Protein AF-A0A3D4CGU6-F1 (afdb_monomer_lite)

Sequence (70 aa):
MIMSSLNKIQKLRPLDMGVYTHSFDPGKQQNYIDTQYFFDKETKRFYAKVFFHKEAQGQPQIVHGGAIAA

Foldseek 3Di:
DPDDVVNVVVVFDWDDCVVVVPVDDDDPLVVQKDKTWTADPVVRDIDIDIDGHPVQDDPVVHGDVVSVVD

Structure (mmCIF, N/CA/C/O backbone):
data_AF-A0A3D4CGU6-F1
#
_entry.id   AF-A0A3D4CGU6-F1
#
loop_
_atom_site.group_PDB
_atom_site.id
_atom_site.type_symbol
_atom_site.label_atom_id
_atom_site.label_alt_id
_atom_site.label_comp_id
_atom_site.label_asym_id
_atom_site.label_entity_id
_atom_site.label_seq_id
_atom_site.pdbx_PDB_ins_code
_atom_site.Cartn_x
_atom_site.Cartn_y
_atom_site.Cartn_z
_atom_site.occupancy
_atom_site.B_iso_or_equiv
_atom_site.auth_seq_id
_atom_site.auth_comp_id
_atom_s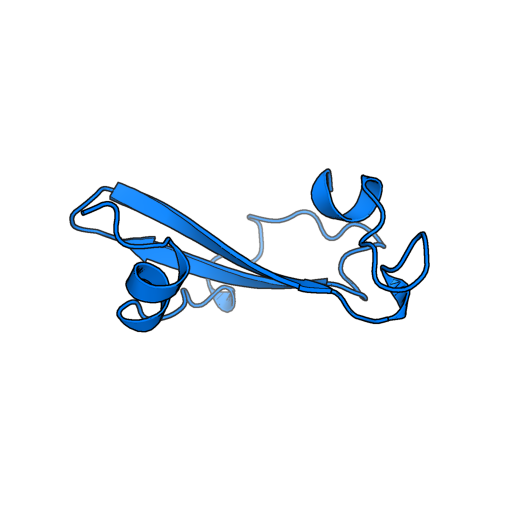ite.auth_asym_id
_atom_site.auth_atom_id
_atom_site.pdbx_PDB_model_num
ATOM 1 N N . MET A 1 1 ? 5.459 11.918 21.982 1.00 44.19 1 MET A N 1
ATOM 2 C CA . MET A 1 1 ? 6.358 11.170 21.075 1.00 44.19 1 MET A CA 1
ATOM 3 C C . MET A 1 1 ? 5.586 10.881 19.789 1.00 44.19 1 MET A C 1
ATOM 5 O O . MET A 1 1 ? 4.604 10.151 19.842 1.00 44.19 1 MET A O 1
ATOM 9 N N . ILE A 1 2 ? 5.917 11.534 18.668 1.00 50.00 2 ILE A N 1
ATOM 10 C CA . ILE A 1 2 ? 5.218 11.310 17.390 1.00 50.00 2 ILE A CA 1
ATOM 11 C C . ILE A 1 2 ? 5.692 9.962 16.849 1.00 50.00 2 ILE A C 1
ATOM 13 O O . ILE A 1 2 ? 6.824 9.830 16.395 1.00 50.00 2 ILE A O 1
ATOM 17 N N . MET A 1 3 ? 4.846 8.940 16.952 1.00 57.59 3 MET A N 1
ATOM 18 C CA . MET A 1 3 ? 5.121 7.641 16.345 1.00 57.59 3 MET A CA 1
ATOM 19 C C . MET A 1 3 ? 5.155 7.820 14.824 1.00 57.59 3 MET A C 1
ATOM 21 O O . MET A 1 3 ? 4.195 8.347 14.253 1.00 57.59 3 MET A O 1
ATOM 25 N N . SER A 1 4 ? 6.253 7.411 14.185 1.00 74.50 4 SER A N 1
ATOM 26 C CA . SER A 1 4 ? 6.398 7.492 12.731 1.00 74.50 4 SER A CA 1
ATOM 27 C C . SER A 1 4 ? 5.265 6.723 12.045 1.00 74.50 4 SER A C 1
ATOM 29 O O . SER A 1 4 ? 4.777 5.713 12.564 1.00 74.50 4 SER A O 1
ATOM 31 N N . SER A 1 5 ? 4.833 7.182 10.867 1.00 70.19 5 SER A N 1
ATOM 32 C CA . SER A 1 5 ? 3.812 6.482 10.074 1.00 70.19 5 SER A CA 1
ATOM 33 C C . SER A 1 5 ? 4.194 5.017 9.830 1.00 70.19 5 SER A C 1
ATOM 35 O O . SER A 1 5 ? 3.329 4.151 9.850 1.00 70.19 5 SER A O 1
ATOM 37 N N . LEU A 1 6 ? 5.494 4.724 9.726 1.00 71.56 6 LEU A N 1
ATOM 38 C CA . LEU A 1 6 ? 6.036 3.375 9.570 1.00 71.56 6 LEU A CA 1
ATOM 39 C C . LEU A 1 6 ? 5.631 2.436 10.722 1.00 71.56 6 LEU A C 1
ATOM 41 O O . LEU A 1 6 ? 5.125 1.343 10.477 1.00 71.56 6 LEU A O 1
ATOM 45 N N . ASN A 1 7 ? 5.760 2.893 11.972 1.00 77.00 7 ASN A N 1
ATOM 46 C CA . ASN A 1 7 ? 5.387 2.113 13.158 1.00 77.00 7 ASN A CA 1
ATOM 47 C C . ASN A 1 7 ? 3.871 1.904 13.274 1.00 77.00 7 ASN A C 1
ATOM 49 O O . ASN A 1 7 ? 3.423 0.937 13.888 1.00 77.00 7 ASN A O 1
ATOM 53 N N . LYS A 1 8 ? 3.071 2.823 12.717 1.00 77.75 8 LYS A N 1
ATOM 54 C CA . LYS A 1 8 ? 1.610 2.681 12.677 1.00 77.75 8 LYS A CA 1
ATOM 55 C C . LYS A 1 8 ? 1.194 1.636 11.649 1.00 77.75 8 LYS A C 1
ATOM 57 O O . LYS A 1 8 ? 0.429 0.740 11.980 1.00 77.75 8 LYS A O 1
ATOM 62 N N . ILE A 1 9 ? 1.756 1.706 10.443 1.00 82.25 9 ILE A N 1
ATOM 63 C CA . ILE A 1 9 ? 1.427 0.796 9.341 1.00 82.25 9 ILE A CA 1
ATOM 64 C C . ILE A 1 9 ? 1.805 -0.657 9.679 1.00 82.25 9 ILE A C 1
ATOM 66 O O . ILE A 1 9 ? 1.042 -1.559 9.361 1.00 82.25 9 ILE A O 1
ATOM 70 N N . GLN A 1 10 ? 2.912 -0.899 10.396 1.00 81.69 10 GLN A N 1
ATOM 71 C CA . GLN A 1 10 ? 3.319 -2.250 10.834 1.00 81.69 10 GLN A CA 1
ATOM 72 C C . GLN A 1 10 ? 2.277 -2.977 11.702 1.00 81.69 10 GLN A C 1
ATOM 74 O O . GLN A 1 10 ? 2.290 -4.203 11.771 1.00 81.69 10 GLN A O 1
ATOM 79 N N . LYS A 1 11 ? 1.392 -2.236 12.378 1.00 85.56 11 LYS A N 1
ATOM 80 C CA . LYS A 1 11 ? 0.329 -2.797 13.226 1.00 85.56 11 LYS A CA 1
ATOM 81 C C . LYS A 1 11 ? -0.996 -2.980 12.482 1.00 85.56 11 LYS A C 1
ATOM 83 O O . LYS A 1 11 ? -1.923 -3.566 13.035 1.00 85.56 11 LYS A O 1
ATOM 88 N N . LEU A 1 12 ? -1.104 -2.465 11.258 1.00 87.56 12 LEU A N 1
ATOM 89 C CA . LEU A 1 12 ? -2.313 -2.521 10.446 1.00 87.56 12 LEU A CA 1
ATOM 90 C C . LEU A 1 12 ? -2.214 -3.663 9.434 1.00 87.56 12 LEU A C 1
ATOM 92 O O . LEU A 1 12 ? -1.140 -3.981 8.927 1.00 87.56 12 LEU A O 1
ATOM 96 N N . ARG A 1 13 ? -3.359 -4.268 9.109 1.00 89.00 13 ARG A N 1
ATOM 97 C CA . ARG A 1 13 ? -3.448 -5.196 7.978 1.00 89.00 13 ARG A CA 1
ATOM 98 C C . ARG A 1 13 ? -3.671 -4.399 6.690 1.00 89.00 13 ARG A C 1
ATOM 100 O O . ARG A 1 13 ? -4.451 -3.442 6.728 1.00 89.00 13 ARG A O 1
ATOM 107 N N . PRO A 1 14 ? -3.006 -4.766 5.582 1.00 89.19 14 PRO A N 1
ATOM 108 C CA . PRO A 1 14 ? -3.259 -4.134 4.297 1.00 89.19 14 PRO A CA 1
ATOM 109 C C . PRO A 1 14 ? -4.712 -4.369 3.878 1.00 89.19 14 PRO A C 1
ATOM 111 O O . PRO A 1 14 ? -5.298 -5.412 4.177 1.00 89.19 14 PRO A O 1
ATOM 114 N N . LEU A 1 15 ? -5.289 -3.375 3.212 1.00 86.50 15 LEU A N 1
ATOM 115 C CA . LEU A 1 15 ? -6.586 -3.503 2.570 1.00 86.50 15 LEU A CA 1
ATOM 116 C C . LEU A 1 15 ? -6.469 -4.460 1.385 1.00 86.50 15 LEU A C 1
ATOM 118 O O . LEU A 1 15 ? -5.490 -4.425 0.639 1.00 86.50 15 LEU A O 1
ATOM 122 N N . ASP A 1 16 ? -7.489 -5.294 1.214 1.00 83.44 16 ASP A N 1
ATOM 123 C CA . ASP A 1 16 ? -7.649 -6.073 -0.005 1.00 83.44 16 ASP A CA 1
ATOM 124 C C . ASP A 1 16 ? -8.116 -5.132 -1.117 1.00 83.44 16 ASP A C 1
ATOM 126 O O . ASP A 1 16 ? -9.244 -4.645 -1.104 1.00 83.44 16 ASP A O 1
ATOM 130 N N . MET A 1 17 ? -7.232 -4.834 -2.065 1.00 78.00 17 MET A N 1
ATOM 131 C CA . MET A 1 17 ? -7.555 -3.943 -3.179 1.00 78.00 17 MET A CA 1
ATOM 132 C C . MET A 1 17 ? -8.394 -4.631 -4.260 1.00 78.00 17 MET A C 1
AT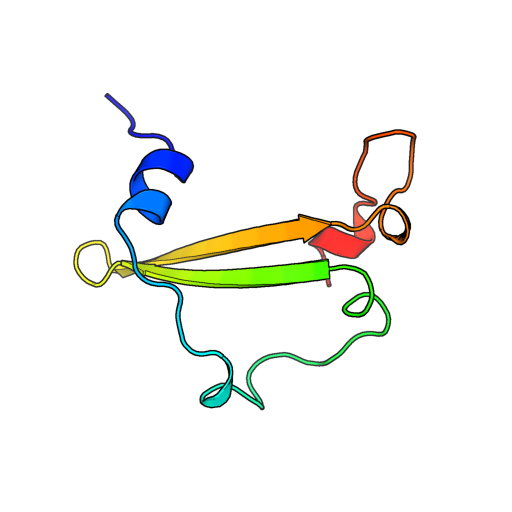OM 134 O O . MET A 1 17 ? -8.973 -3.940 -5.097 1.00 78.00 17 MET A O 1
ATOM 138 N N . GLY A 1 18 ? -8.544 -5.961 -4.206 1.00 72.19 18 GLY A N 1
ATOM 139 C CA . GLY A 1 18 ? -9.410 -6.729 -5.101 1.00 72.19 18 GLY A CA 1
ATOM 140 C C . GLY A 1 18 ? -10.899 -6.404 -4.950 1.00 72.19 18 GLY A C 1
ATOM 141 O O . GLY A 1 18 ? -11.677 -6.696 -5.852 1.00 72.19 18 GLY A O 1
ATOM 142 N N . VAL A 1 19 ? -11.302 -5.746 -3.857 1.00 74.69 19 VAL A N 1
ATOM 143 C CA . VAL A 1 19 ? -12.672 -5.229 -3.679 1.00 74.69 19 VAL A CA 1
ATOM 144 C C . VAL A 1 19 ? -12.825 -3.749 -4.069 1.00 74.69 19 VAL A C 1
ATOM 146 O O . VAL A 1 19 ? -13.936 -3.226 -4.056 1.00 74.69 19 VAL A O 1
ATOM 149 N N . TYR A 1 20 ? -11.731 -3.075 -4.446 1.00 67.25 20 TYR A N 1
ATOM 150 C CA . TYR A 1 20 ? -11.677 -1.653 -4.828 1.00 67.25 20 TYR A CA 1
ATOM 151 C C . TYR A 1 20 ? -11.215 -1.462 -6.284 1.00 67.25 20 TYR A C 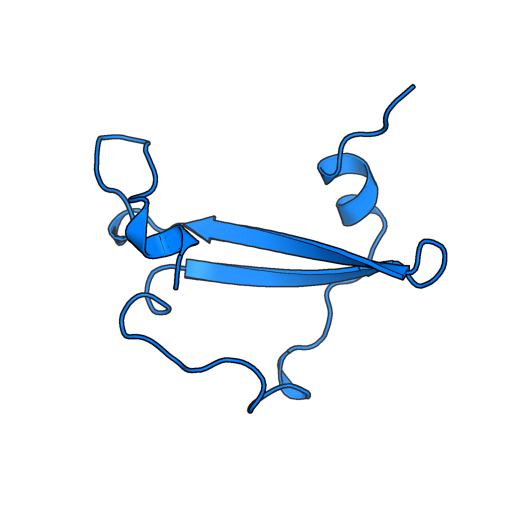1
ATOM 153 O O . TYR A 1 20 ? -10.561 -0.477 -6.628 1.00 67.25 20 TYR A O 1
ATOM 161 N N . THR A 1 21 ? -11.568 -2.405 -7.159 1.00 60.59 21 THR A N 1
ATOM 162 C CA . THR A 1 21 ? -11.095 -2.518 -8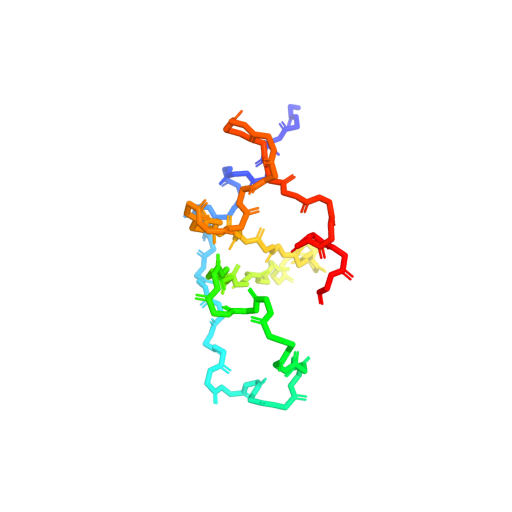.554 1.00 60.59 21 THR A CA 1
ATOM 163 C C . THR A 1 21 ? -11.389 -1.313 -9.448 1.00 60.59 21 THR A C 1
ATOM 165 O O . THR A 1 21 ? -10.777 -1.183 -10.501 1.00 60.59 21 THR A O 1
ATOM 168 N N . HIS A 1 22 ? -12.303 -0.427 -9.047 1.00 62.38 22 HIS A N 1
ATOM 169 C CA . HIS A 1 22 ? -12.672 0.785 -9.789 1.00 62.38 22 HIS A CA 1
ATOM 170 C C . HIS A 1 22 ? -12.227 2.082 -9.100 1.00 62.38 22 HIS A C 1
ATOM 172 O O . HIS A 1 22 ? -12.592 3.168 -9.539 1.00 62.38 22 HIS A O 1
ATOM 178 N N . SER A 1 23 ? -11.488 1.990 -7.992 1.00 58.94 23 SER A N 1
ATOM 179 C CA . SER A 1 23 ? -11.102 3.157 -7.190 1.00 58.94 23 SER A CA 1
ATOM 180 C C . SER A 1 23 ? -9.806 3.824 -7.654 1.00 58.94 23 SER A C 1
ATOM 182 O O . SER A 1 23 ? -9.483 4.900 -7.160 1.00 58.94 23 SER A O 1
ATOM 184 N N . PHE A 1 24 ? -9.080 3.212 -8.593 1.00 60.53 24 PHE A N 1
ATOM 185 C CA . PHE A 1 24 ? -7.799 3.707 -9.096 1.00 60.53 24 PHE A CA 1
ATOM 186 C C . PHE A 1 24 ? -7.778 3.607 -10.620 1.00 60.53 24 PHE A C 1
ATOM 188 O O . PHE A 1 24 ? -8.080 2.550 -11.170 1.00 60.53 24 PHE A O 1
ATOM 195 N N . ASP A 1 25 ? -7.446 4.710 -11.290 1.00 55.59 25 ASP A N 1
ATOM 196 C CA . ASP A 1 25 ? -7.289 4.749 -12.744 1.00 55.59 25 ASP A CA 1
ATOM 197 C C . ASP A 1 25 ? -5.888 4.227 -13.105 1.00 55.59 25 ASP A C 1
ATOM 199 O O . ASP A 1 25 ? -4.895 4.794 -12.631 1.00 55.59 25 ASP A O 1
ATOM 203 N N . PRO A 1 26 ? -5.759 3.126 -13.867 1.00 53.78 26 PRO A N 1
ATOM 204 C CA . PRO A 1 26 ? -4.464 2.575 -14.221 1.00 53.78 26 PRO A CA 1
ATOM 205 C C . PRO A 1 26 ? -3.737 3.437 -15.254 1.00 53.78 26 PRO A C 1
ATOM 207 O O . PRO A 1 26 ? -3.736 3.173 -16.457 1.00 53.78 26 PRO A O 1
ATOM 210 N N . GLY A 1 27 ? -3.044 4.468 -14.773 1.00 57.84 27 GLY A N 1
ATOM 211 C CA . GLY A 1 27 ? -2.063 5.198 -15.566 1.00 57.84 27 GLY A CA 1
ATOM 212 C C . GLY A 1 27 ? -0.867 4.308 -15.931 1.00 57.84 27 GLY A C 1
ATOM 213 O O . GLY A 1 27 ? -0.454 3.449 -15.155 1.00 57.84 27 GLY A O 1
ATOM 214 N N . LYS A 1 28 ? -0.232 4.552 -17.089 1.00 56.44 28 LYS A N 1
ATOM 215 C CA . LYS A 1 28 ? 0.941 3.788 -17.585 1.00 56.44 28 LYS A CA 1
ATOM 216 C C . LYS A 1 28 ? 2.111 3.681 -16.588 1.00 56.44 28 LYS A C 1
ATOM 218 O O . LYS A 1 28 ? 2.971 2.823 -16.761 1.00 56.44 28 LYS A O 1
ATOM 223 N N . GLN A 1 29 ? 2.160 4.547 -15.573 1.00 56.94 29 GLN A N 1
ATOM 224 C CA . GLN A 1 29 ? 3.187 4.543 -14.528 1.00 56.94 29 GLN A CA 1
ATOM 225 C C . GLN A 1 29 ? 2.934 3.515 -13.410 1.00 56.94 29 GLN A C 1
ATOM 227 O O . GLN A 1 29 ? 3.880 3.164 -12.711 1.00 56.94 29 GLN A O 1
ATOM 232 N N . GLN A 1 30 ? 1.720 2.962 -13.279 1.00 58.97 30 GLN A N 1
ATOM 233 C CA . GLN A 1 30 ? 1.411 1.936 -12.269 1.00 58.97 30 GLN A CA 1
ATOM 234 C C . GLN A 1 30 ? 2.150 0.613 -12.490 1.00 58.97 30 GLN A C 1
ATOM 236 O O . GLN A 1 30 ? 2.375 -0.114 -11.533 1.00 58.97 30 GLN A O 1
ATOM 241 N N . ASN A 1 31 ? 2.625 0.325 -13.707 1.00 62.56 31 ASN A N 1
ATOM 242 C CA . ASN A 1 31 ? 3.442 -0.870 -13.957 1.00 62.56 31 ASN A CA 1
ATOM 243 C C . ASN A 1 31 ? 4.776 -0.868 -13.191 1.00 62.56 31 ASN A C 1
ATOM 245 O O . ASN A 1 31 ? 5.440 -1.899 -13.117 1.00 62.56 31 ASN A O 1
ATOM 249 N N . TYR A 1 32 ? 5.185 0.284 -12.656 1.00 66.88 32 TYR A N 1
ATOM 250 C CA . TYR A 1 32 ? 6.465 0.468 -11.975 1.00 66.88 32 TYR A CA 1
ATOM 251 C C . TYR A 1 32 ? 6.294 0.877 -10.510 1.00 66.88 32 TYR A C 1
ATOM 253 O O . TYR A 1 32 ? 7.264 1.283 -9.864 1.00 66.88 32 TYR A O 1
ATOM 261 N N . ILE A 1 33 ? 5.070 0.780 -9.981 1.00 71.81 33 ILE A N 1
ATOM 262 C CA . ILE A 1 33 ? 4.724 1.208 -8.629 1.00 71.81 33 ILE A CA 1
ATOM 263 C C . ILE A 1 33 ? 3.777 0.186 -7.997 1.00 71.81 33 ILE A C 1
ATOM 265 O O . ILE A 1 33 ? 2.635 0.053 -8.423 1.00 71.81 33 ILE A O 1
ATOM 269 N N . ASP A 1 34 ? 4.213 -0.465 -6.919 1.00 77.06 34 ASP A N 1
ATOM 270 C 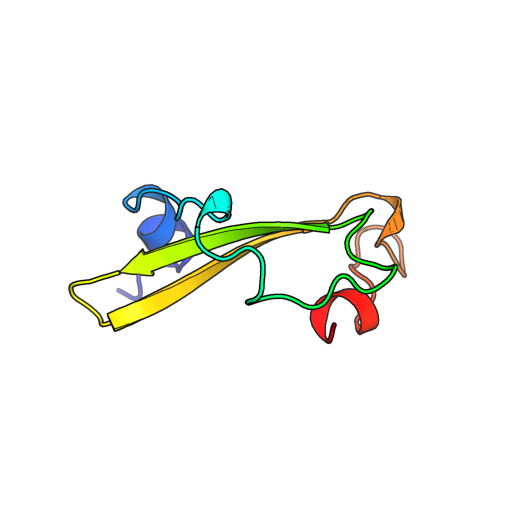CA . ASP A 1 34 ? 3.322 -1.281 -6.092 1.00 77.06 34 ASP A CA 1
ATOM 271 C C . ASP A 1 34 ? 2.842 -0.462 -4.897 1.00 77.06 34 ASP A C 1
ATOM 273 O O . ASP A 1 34 ? 3.648 0.025 -4.101 1.00 77.06 34 ASP A O 1
ATOM 277 N N . THR A 1 35 ? 1.527 -0.337 -4.721 1.00 80.25 35 THR A N 1
ATOM 278 C CA . THR A 1 35 ? 0.955 0.381 -3.575 1.00 80.25 35 THR A CA 1
ATOM 279 C C . THR A 1 35 ? 0.159 -0.550 -2.674 1.00 80.25 35 THR A C 1
ATOM 281 O O . THR A 1 35 ? -0.712 -1.291 -3.119 1.00 80.25 35 THR A O 1
ATOM 284 N N . GLN A 1 36 ? 0.437 -0.482 -1.374 1.00 86.88 36 GLN A N 1
ATOM 285 C CA . GLN A 1 36 ? -0.346 -1.123 -0.324 1.00 86.88 36 GLN A CA 1
ATOM 286 C C . GLN A 1 36 ? -1.056 -0.055 0.496 1.00 86.88 36 GLN A C 1
ATOM 288 O O . GLN A 1 36 ? -0.422 0.869 1.010 1.00 86.88 36 GLN A O 1
ATOM 293 N N . TYR A 1 37 ? -2.362 -0.205 0.663 1.00 86.94 37 TYR A N 1
ATOM 294 C CA . TYR A 1 37 ? -3.177 0.734 1.419 1.00 86.94 37 TYR A CA 1
ATOM 295 C C . TYR A 1 37 ? -3.556 0.167 2.780 1.00 86.94 37 TYR A C 1
ATOM 297 O O . TYR A 1 37 ? -3.760 -1.034 2.938 1.00 86.94 37 TYR A O 1
ATOM 305 N N . PHE A 1 38 ? -3.667 1.040 3.774 1.00 89.44 38 PHE A N 1
ATOM 306 C CA . PHE A 1 38 ? -4.027 0.683 5.139 1.00 89.44 38 PHE A CA 1
ATOM 307 C C . PHE A 1 38 ? -5.009 1.716 5.674 1.00 89.44 38 PHE A C 1
ATOM 309 O O . PHE A 1 38 ? -4.824 2.920 5.489 1.00 89.44 38 PHE A O 1
ATOM 316 N N . PHE A 1 39 ? -6.027 1.249 6.389 1.00 88.12 39 PHE A N 1
ATOM 317 C CA . PHE A 1 39 ? -6.977 2.121 7.064 1.00 88.12 39 PHE A CA 1
ATOM 318 C C . PHE A 1 39 ? -6.971 1.853 8.564 1.00 88.12 39 PHE A C 1
ATOM 320 O O . PHE A 1 39 ? -7.284 0.753 9.022 1.00 88.12 39 PHE A O 1
ATOM 327 N N . ASP A 1 40 ? -6.626 2.882 9.328 1.00 89.50 40 ASP A N 1
ATOM 328 C CA . ASP A 1 40 ? -6.724 2.869 10.778 1.00 89.50 40 ASP A CA 1
ATOM 329 C C . ASP A 1 40 ? -8.144 3.277 11.184 1.00 89.50 40 ASP A C 1
ATOM 331 O O . ASP A 1 40 ? -8.541 4.441 11.074 1.00 89.50 40 ASP A O 1
ATOM 335 N N . LYS A 1 41 ? -8.927 2.304 11.659 1.00 87.38 41 LYS A N 1
ATOM 336 C CA . LYS A 1 41 ? -10.323 2.520 12.059 1.00 87.38 41 LYS A CA 1
ATOM 337 C C . LYS A 1 41 ? -10.468 3.384 13.312 1.00 87.38 41 LYS A C 1
ATOM 339 O O . LYS A 1 41 ? -11.539 3.980 13.468 1.00 87.38 41 LYS A O 1
ATOM 344 N N . GLU A 1 42 ? -9.452 3.436 14.173 1.00 88.50 42 GLU A N 1
ATOM 345 C CA . GLU A 1 42 ? -9.463 4.200 15.425 1.00 88.50 42 GLU A CA 1
ATOM 346 C C . GLU A 1 42 ? -9.216 5.674 15.136 1.00 88.50 42 GLU A C 1
ATOM 348 O O . GLU A 1 42 ? -9.990 6.535 15.546 1.00 88.50 42 GLU A O 1
ATOM 353 N N . THR A 1 43 ? -8.170 5.965 14.359 1.00 88.25 43 THR A N 1
ATOM 354 C CA . THR A 1 43 ? -7.802 7.350 14.038 1.00 88.25 43 THR A CA 1
ATOM 355 C C . THR A 1 43 ? -8.479 7.890 12.780 1.00 88.25 43 THR A C 1
ATOM 357 O O . THR A 1 43 ? -8.325 9.072 12.472 1.00 88.25 43 THR A O 1
ATOM 360 N N . LYS A 1 44 ? -9.218 7.040 12.051 1.00 87.75 44 LYS A N 1
ATOM 361 C CA . LYS A 1 44 ? -9.829 7.326 10.738 1.00 87.75 44 LYS A CA 1
ATOM 362 C C . LYS A 1 44 ? -8.816 7.790 9.690 1.00 87.75 44 LYS A C 1
ATOM 364 O O . LYS A 1 44 ? -9.166 8.509 8.758 1.00 87.75 44 LYS A O 1
ATOM 369 N N . ARG A 1 45 ? -7.550 7.393 9.838 1.00 86.00 45 ARG A N 1
ATOM 370 C CA . ARG A 1 45 ? -6.472 7.779 8.925 1.00 86.00 45 ARG A CA 1
ATOM 371 C C . ARG A 1 45 ? -6.251 6.721 7.865 1.00 86.00 45 ARG A C 1
ATOM 373 O O . ARG A 1 45 ? -6.298 5.521 8.133 1.00 86.00 45 ARG A O 1
ATOM 380 N N . PHE A 1 46 ? -5.944 7.204 6.673 1.00 86.31 46 PHE A N 1
ATOM 381 C CA . PHE A 1 46 ? -5.532 6.385 5.553 1.00 86.31 46 PHE A CA 1
ATOM 382 C C . PHE A 1 46 ? -4.019 6.483 5.374 1.00 86.31 46 PHE A C 1
ATOM 384 O O . PHE A 1 46 ? -3.436 7.562 5.497 1.00 86.31 46 PHE A O 1
ATOM 391 N N . TYR A 1 47 ? -3.389 5.349 5.104 1.00 86.44 47 TYR A N 1
ATOM 392 C CA . TYR A 1 47 ? -1.960 5.245 4.863 1.00 86.44 47 TYR A CA 1
ATOM 393 C C . TYR A 1 47 ? -1.726 4.492 3.560 1.00 86.44 47 TYR A C 1
ATOM 395 O O . TYR A 1 47 ? -2.413 3.516 3.271 1.00 86.44 47 TYR A O 1
ATOM 403 N N . ALA A 1 48 ? -0.713 4.915 2.813 1.00 84.81 48 ALA A N 1
ATOM 404 C CA . ALA A 1 48 ? -0.213 4.200 1.653 1.00 84.81 48 ALA A CA 1
ATOM 405 C C . ALA A 1 48 ? 1.265 3.876 1.875 1.00 84.81 48 ALA A C 1
ATOM 407 O O . ALA A 1 48 ? 2.043 4.724 2.320 1.00 84.81 48 ALA A O 1
ATOM 408 N N . LYS A 1 49 ? 1.646 2.639 1.577 1.00 85.44 49 LYS A N 1
ATOM 409 C CA . LYS A 1 49 ? 3.032 2.212 1.443 1.00 85.44 49 LYS A CA 1
ATOM 410 C C . LYS A 1 49 ? 3.274 1.962 -0.034 1.00 85.44 49 LYS A C 1
ATOM 412 O O . LYS A 1 49 ? 2.673 1.058 -0.604 1.00 85.44 49 LYS A O 1
ATOM 417 N N . VAL A 1 50 ? 4.138 2.774 -0.621 1.00 80.44 50 VAL A N 1
ATOM 418 C CA . VAL A 1 50 ? 4.434 2.743 -2.050 1.00 80.44 50 VAL A CA 1
ATOM 419 C C . VAL A 1 50 ? 5.838 2.185 -2.243 1.00 80.44 50 VAL A C 1
ATOM 421 O O . VAL A 1 50 ? 6.784 2.652 -1.605 1.00 80.44 50 VAL A O 1
ATOM 424 N N . PHE A 1 51 ? 5.966 1.172 -3.089 1.00 79.19 51 PHE A N 1
ATOM 425 C CA . PHE A 1 51 ? 7.235 0.632 -3.550 1.00 79.19 51 PHE A CA 1
ATOM 426 C C . PHE A 1 51 ? 7.444 1.078 -4.990 1.00 79.19 51 PHE A C 1
ATOM 428 O O . PHE A 1 51 ? 6.649 0.761 -5.870 1.00 79.19 51 PHE A O 1
ATOM 435 N N . PHE A 1 52 ? 8.519 1.821 -5.215 1.00 77.31 52 PHE A N 1
ATOM 436 C CA . PHE A 1 52 ? 8.909 2.273 -6.541 1.00 77.31 52 PHE A CA 1
ATOM 437 C C . PHE A 1 52 ? 9.939 1.301 -7.102 1.00 77.31 52 PHE A C 1
ATOM 439 O O . PHE A 1 52 ? 10.981 1.074 -6.480 1.00 77.31 52 PHE A O 1
ATOM 446 N N . HIS A 1 53 ? 9.652 0.732 -8.268 1.00 78.44 53 HIS A N 1
ATOM 447 C CA . HIS A 1 53 ? 10.625 -0.070 -8.999 1.00 78.44 53 HIS A CA 1
ATOM 448 C C . HIS A 1 53 ? 11.681 0.835 -9.642 1.00 78.44 53 HIS A C 1
ATOM 450 O O . HIS A 1 53 ? 11.494 2.048 -9.773 1.00 78.44 53 HIS A O 1
ATOM 456 N N . LYS A 1 54 ? 12.818 0.255 -10.039 1.00 73.56 54 LYS A N 1
ATOM 457 C CA . LYS A 1 54 ? 13.963 0.998 -10.603 1.00 73.56 54 LYS A CA 1
ATOM 458 C C . LYS A 1 54 ? 13.586 1.835 -11.834 1.00 73.56 54 LYS A C 1
ATOM 460 O O . LYS A 1 54 ? 14.244 2.824 -12.128 1.00 73.56 54 LYS A O 1
ATOM 465 N N . GLU A 1 55 ? 12.531 1.450 -12.543 1.00 71.06 55 GLU A N 1
ATOM 466 C CA . GLU A 1 55 ? 11.998 2.111 -13.731 1.00 71.06 55 GLU A CA 1
ATOM 467 C C . GLU A 1 55 ? 11.230 3.405 -13.410 1.00 71.06 55 GLU A C 1
ATOM 469 O O . GLU A 1 55 ? 11.113 4.269 -14.274 1.00 71.06 55 GLU A O 1
ATOM 474 N N . ALA A 1 56 ? 10.746 3.579 -12.173 1.00 64.19 56 ALA A N 1
ATOM 475 C CA . ALA A 1 56 ? 10.104 4.814 -11.700 1.00 64.19 56 ALA A CA 1
ATOM 476 C C . ALA A 1 56 ? 11.121 5.871 -11.212 1.00 64.19 56 ALA A C 1
ATOM 478 O O . ALA A 1 56 ? 10.759 6.938 -10.700 1.00 64.19 56 ALA A O 1
ATOM 479 N N . GLN A 1 57 ? 12.412 5.568 -11.342 1.00 65.25 57 GLN A N 1
ATOM 480 C CA . GLN A 1 57 ? 13.498 6.429 -10.915 1.00 65.25 57 GLN A CA 1
ATOM 481 C C . GLN A 1 57 ? 13.732 7.558 -11.929 1.00 65.25 57 GLN A C 1
ATOM 483 O O . GLN A 1 57 ? 13.890 7.314 -13.122 1.00 65.25 57 GLN A O 1
ATOM 488 N N . GLY A 1 58 ? 13.795 8.801 -11.446 1.00 66.81 58 GLY A N 1
ATOM 489 C CA . GLY A 1 58 ? 14.211 9.952 -12.249 1.00 66.81 58 GLY A CA 1
ATOM 490 C C . GLY A 1 58 ? 15.730 10.117 -12.202 1.00 66.81 58 GLY A C 1
ATOM 491 O O . GLY A 1 58 ? 16.451 9.701 -13.104 1.00 66.81 58 GLY A O 1
ATOM 492 N N . GLN A 1 59 ? 16.229 10.699 -11.112 1.00 65.12 59 GLN A N 1
ATOM 493 C CA . GLN A 1 59 ? 17.662 10.713 -10.793 1.00 65.12 59 GLN A CA 1
ATOM 494 C C . GLN A 1 59 ? 18.044 9.450 -10.004 1.00 65.12 59 GLN A C 1
ATOM 496 O O . GLN A 1 59 ? 17.179 8.897 -9.329 1.00 65.12 59 GLN A O 1
ATOM 501 N N . PRO A 1 60 ? 19.312 8.991 -10.033 1.00 67.44 60 PRO A N 1
ATOM 502 C CA . PRO A 1 60 ? 19.786 7.875 -9.213 1.00 67.44 60 PRO A CA 1
ATOM 503 C C . PRO A 1 60 ? 19.247 7.905 -7.780 1.00 67.44 60 PRO A C 1
ATOM 505 O O . PRO A 1 60 ? 19.500 8.859 -7.053 1.00 67.44 60 PRO A O 1
ATOM 508 N N . GLN A 1 61 ? 18.504 6.862 -7.389 1.00 62.56 61 GLN A N 1
ATOM 509 C CA . GLN A 1 61 ? 17.886 6.703 -6.064 1.00 62.56 61 GLN A CA 1
ATOM 510 C C . GLN A 1 61 ? 16.815 7.751 -5.689 1.00 62.56 61 GLN A C 1
ATOM 512 O O . GLN A 1 61 ? 16.393 7.814 -4.536 1.00 62.56 61 GLN A O 1
ATOM 517 N N . ILE A 1 62 ? 16.339 8.549 -6.649 1.00 67.12 62 ILE A N 1
ATOM 518 C CA . ILE A 1 62 ? 15.286 9.552 -6.462 1.00 67.12 62 ILE A CA 1
ATOM 519 C C . ILE A 1 62 ? 14.084 9.171 -7.326 1.00 67.12 62 ILE A C 1
ATOM 521 O O . ILE A 1 62 ? 14.165 9.070 -8.554 1.00 67.12 62 ILE A O 1
ATOM 525 N N . VAL A 1 63 ? 12.941 8.988 -6.670 1.00 60.03 63 VAL A N 1
ATOM 526 C CA . VAL A 1 63 ? 11.654 8.754 -7.333 1.00 60.03 63 VAL A CA 1
ATOM 527 C C . VAL A 1 63 ? 11.290 9.978 -8.175 1.00 60.03 63 VAL A C 1
ATOM 529 O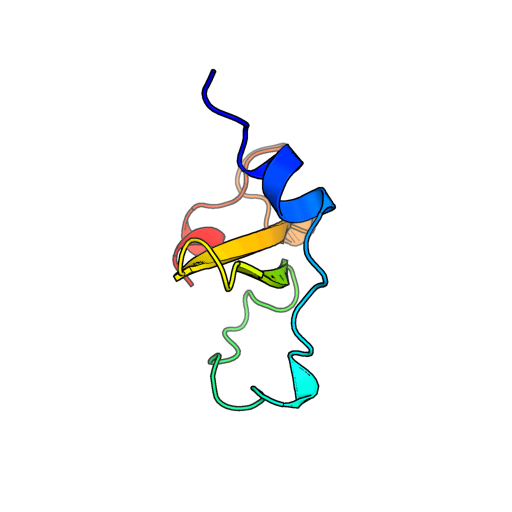 O . VAL A 1 63 ? 11.354 11.111 -7.695 1.00 60.03 63 VAL A O 1
ATOM 532 N N . HIS A 1 64 ? 10.907 9.768 -9.434 1.00 63.78 64 HIS A N 1
ATOM 533 C CA . HIS A 1 64 ? 10.468 10.856 -10.305 1.00 63.78 64 HIS A CA 1
ATOM 534 C C . HIS A 1 64 ? 9.171 11.488 -9.762 1.00 63.78 64 HIS A C 1
ATOM 536 O O . HIS A 1 64 ? 8.202 10.779 -9.514 1.00 63.78 64 HIS A O 1
ATOM 542 N N . GLY A 1 65 ? 9.098 12.818 -9.616 1.00 57.41 65 GLY A N 1
ATOM 543 C CA . GLY A 1 65 ? 7.933 13.490 -9.007 1.00 57.41 65 GLY A CA 1
ATOM 544 C C . GLY A 1 65 ? 6.592 13.205 -9.701 1.00 57.41 65 GLY A C 1
ATOM 545 O O . GLY A 1 65 ? 5.559 13.123 -9.043 1.00 57.41 65 GLY A O 1
ATOM 546 N N . GLY A 1 66 ? 6.614 12.955 -11.016 1.00 57.00 66 GLY A N 1
ATOM 547 C CA . GLY A 1 66 ? 5.434 12.517 -11.775 1.00 57.00 66 GLY A CA 1
ATOM 548 C C . GLY A 1 66 ? 4.849 11.167 -11.330 1.00 57.00 66 GLY A C 1
ATOM 549 O O . GLY A 1 66 ? 3.647 10.983 -11.450 1.00 57.00 66 GLY A O 1
ATOM 550 N N . ALA A 1 67 ? 5.663 10.278 -10.750 1.00 57.28 67 ALA A N 1
ATOM 551 C CA . ALA A 1 67 ? 5.227 8.984 -10.217 1.00 57.28 67 ALA A CA 1
ATOM 552 C C . ALA A 1 67 ? 4.538 9.091 -8.846 1.00 57.28 67 ALA A C 1
ATOM 554 O O . ALA A 1 67 ? 3.920 8.136 -8.395 1.00 57.28 67 ALA A O 1
ATOM 555 N N . ILE A 1 68 ? 4.657 10.237 -8.168 1.00 58.34 68 ILE A N 1
ATOM 556 C CA . ILE A 1 68 ? 3.988 10.509 -6.885 1.00 58.34 68 ILE A CA 1
ATOM 557 C C . ILE A 1 68 ? 2.669 11.267 -7.109 1.00 58.34 68 ILE A C 1
ATOM 559 O O . ILE A 1 68 ? 1.775 11.212 -6.270 1.00 58.34 68 ILE A O 1
ATOM 563 N N . ALA A 1 69 ? 2.563 12.003 -8.219 1.00 56.50 69 ALA A N 1
ATOM 564 C CA . ALA A 1 69 ? 1.401 12.826 -8.553 1.00 56.50 69 ALA A CA 1
ATOM 565 C C . ALA A 1 69 ? 0.303 12.085 -9.345 1.00 56.50 69 ALA A C 1
ATOM 567 O O . ALA A 1 69 ? -0.795 12.627 -9.462 1.00 56.50 69 ALA A O 1
ATOM 568 N N . ALA A 1 70 ? 0.611 10.909 -9.904 1.00 48.06 70 ALA A N 1
ATOM 569 C CA . ALA A 1 70 ? -0.333 10.013 -10.579 1.00 48.06 70 ALA A CA 1
ATOM 570 C C . ALA A 1 70 ? -0.997 9.057 -9.579 1.00 48.06 70 ALA A C 1
ATOM 572 O O . ALA A 1 70 ? -2.202 8.778 -9.761 1.00 48.06 70 ALA A O 1
#

pLDDT: mean 71.99, std 12.53, range [44.19, 89.5]

Radius of gyration: 13.87 Å; chains: 1; bounding box: 32×20×39 Å

Secondary structure (DSSP, 8-state):
----HHHHHTTSPPP-GGG-TTSS---TTGGGEEEEEEEETTTTEEEEEEEE-GGGBSSTT-B-THHHH-